Protein AF-A0A7S2BK96-F1 (afdb_monomer)

Radius of gyration: 24.84 Å; Cα contacts (8 Å, |Δi|>4): 62; chains: 1; bounding box: 41×53×65 Å

Structure (mmCIF, N/CA/C/O backbone):
data_AF-A0A7S2BK96-F1
#
_entry.id   AF-A0A7S2BK96-F1
#
loop_
_atom_site.group_PDB
_atom_site.id
_atom_site.type_symbol
_atom_site.label_atom_id
_atom_site.label_alt_id
_atom_site.label_comp_id
_atom_site.label_asym_id
_atom_site.label_entity_id
_atom_site.label_seq_id
_atom_site.pdbx_PDB_ins_code
_atom_site.Cartn_x
_atom_site.Cartn_y
_atom_site.Cartn_z
_atom_site.occupancy
_atom_site.B_iso_or_equiv
_atom_site.auth_seq_id
_atom_site.auth_comp_id
_atom_site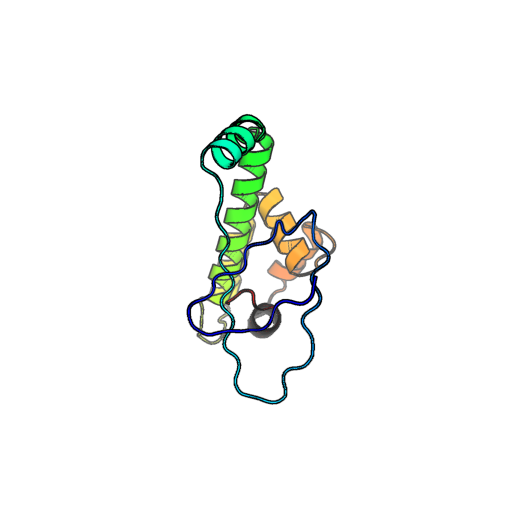.auth_asym_id
_atom_site.auth_atom_id
_atom_site.pdbx_PDB_model_num
ATOM 1 N N . LEU A 1 1 ? 7.531 -17.458 -37.313 1.00 66.69 1 LEU A N 1
ATOM 2 C CA . LEU A 1 1 ? 8.821 -18.185 -37.329 1.00 66.69 1 LEU A CA 1
ATOM 3 C C . LEU A 1 1 ? 8.782 -19.211 -36.205 1.00 66.69 1 LEU A C 1
ATOM 5 O O . LEU A 1 1 ? 8.455 -18.819 -35.096 1.00 66.69 1 LEU A O 1
ATOM 9 N N . ASP A 1 2 ? 9.040 -20.490 -36.484 1.00 75.88 2 ASP A N 1
ATOM 10 C CA . ASP A 1 2 ? 9.121 -21.535 -35.450 1.00 75.88 2 ASP A CA 1
ATOM 11 C C . ASP A 1 2 ? 10.595 -21.748 -35.076 1.00 75.88 2 ASP A C 1
ATOM 13 O O . ASP A 1 2 ? 11.434 -21.930 -35.963 1.00 75.88 2 ASP A O 1
ATOM 17 N N . VAL A 1 3 ? 10.930 -21.658 -33.788 1.00 77.88 3 VAL A N 1
ATOM 18 C CA . VAL A 1 3 ? 12.316 -21.701 -33.302 1.00 77.88 3 VAL A CA 1
ATOM 19 C C . VAL A 1 3 ? 12.487 -22.897 -32.376 1.00 77.88 3 VAL A C 1
ATOM 21 O O . VAL A 1 3 ? 12.009 -22.904 -31.244 1.00 77.88 3 VAL A O 1
ATOM 24 N N . ALA A 1 4 ? 13.215 -23.909 -32.850 1.00 79.88 4 ALA A N 1
ATOM 25 C CA . ALA A 1 4 ? 13.502 -25.094 -32.052 1.00 79.88 4 ALA A CA 1
ATOM 26 C C . ALA A 1 4 ? 14.415 -24.761 -30.846 1.00 79.88 4 ALA A C 1
ATOM 28 O O . ALA A 1 4 ? 15.414 -24.045 -31.025 1.00 79.88 4 ALA A O 1
ATOM 29 N N . PRO A 1 5 ? 14.134 -25.318 -29.649 1.00 75.56 5 PRO A N 1
ATOM 30 C CA . PRO A 1 5 ? 14.927 -25.113 -28.438 1.00 75.56 5 PRO A CA 1
ATOM 31 C C . PRO A 1 5 ? 16.202 -25.968 -28.481 1.00 75.56 5 PRO A C 1
ATOM 33 O O . PRO A 1 5 ? 16.270 -27.058 -27.918 1.00 75.56 5 PRO A O 1
ATOM 36 N N . VAL A 1 6 ? 17.214 -25.486 -29.200 1.00 81.38 6 VAL A N 1
ATOM 37 C CA . VAL A 1 6 ? 18.519 -26.149 -29.337 1.00 81.38 6 VAL A CA 1
ATOM 38 C C . VAL A 1 6 ? 19.478 -25.618 -28.272 1.00 81.38 6 VAL A C 1
ATOM 40 O O . VAL A 1 6 ? 19.607 -24.405 -28.106 1.00 81.38 6 VAL A O 1
ATOM 43 N N . ALA A 1 7 ? 20.167 -26.516 -27.564 1.00 80.00 7 ALA A N 1
ATOM 44 C CA . ALA A 1 7 ? 21.161 -26.139 -26.562 1.00 80.00 7 ALA A CA 1
ATOM 45 C C . ALA A 1 7 ? 22.254 -25.235 -27.165 1.00 80.00 7 ALA A C 1
ATOM 47 O O . ALA A 1 7 ? 22.725 -25.474 -28.276 1.00 80.00 7 ALA A O 1
ATOM 48 N N . GLY A 1 8 ? 22.647 -24.188 -26.432 1.00 81.12 8 GLY A N 1
ATOM 49 C CA . GLY A 1 8 ? 23.643 -23.208 -26.884 1.00 81.12 8 GLY A CA 1
ATOM 50 C C . GLY A 1 8 ? 23.105 -22.117 -27.819 1.00 81.12 8 GLY A C 1
ATOM 51 O O . GLY A 1 8 ? 23.887 -21.312 -28.317 1.00 81.12 8 GLY A O 1
ATOM 52 N N . ARG A 1 9 ? 21.788 -22.058 -28.057 1.00 83.38 9 ARG A N 1
ATOM 53 C CA . ARG A 1 9 ? 21.150 -20.996 -28.844 1.00 83.38 9 ARG A CA 1
ATOM 54 C C . ARG A 1 9 ? 20.438 -19.995 -27.938 1.00 83.38 9 ARG A C 1
ATOM 56 O O . ARG A 1 9 ? 19.596 -20.383 -27.134 1.00 83.38 9 ARG A O 1
ATOM 63 N N . LEU A 1 10 ? 20.722 -18.710 -28.141 1.00 80.62 10 LEU A N 1
ATOM 64 C CA . LEU A 1 10 ? 19.931 -17.608 -27.600 1.00 80.62 10 LEU A CA 1
ATOM 65 C C . LEU A 1 10 ? 18.993 -17.092 -28.697 1.00 80.62 10 LEU A C 1
ATOM 67 O O . LEU A 1 10 ? 19.448 -16.746 -29.786 1.00 80.62 10 LEU A O 1
ATOM 71 N N . ALA A 1 11 ? 17.692 -17.067 -28.417 1.00 77.56 11 ALA A N 1
ATOM 72 C CA . ALA A 1 11 ? 16.697 -16.427 -29.268 1.00 77.56 11 ALA A CA 1
ATOM 73 C C . ALA A 1 11 ? 16.234 -15.137 -28.581 1.00 77.56 11 ALA A C 1
ATOM 75 O O . ALA A 1 11 ? 15.840 -15.176 -27.418 1.00 77.56 11 ALA A O 1
ATOM 76 N N . MET A 1 12 ? 16.318 -14.010 -29.288 1.00 76.88 12 MET A N 1
ATOM 77 C CA . MET A 1 12 ? 15.923 -12.689 -28.793 1.00 76.88 12 MET A CA 1
ATOM 78 C C . MET A 1 12 ? 14.792 -12.156 -29.668 1.00 76.88 12 MET A C 1
ATOM 80 O O . MET A 1 12 ? 14.856 -12.274 -30.891 1.00 76.88 12 MET A O 1
ATOM 84 N N . PHE A 1 13 ? 13.769 -11.582 -29.040 1.00 75.75 13 PHE A N 1
ATOM 85 C CA . PHE A 1 13 ? 12.618 -10.991 -29.717 1.00 75.75 13 PHE A CA 1
ATOM 86 C C . PHE A 1 13 ? 12.255 -9.680 -29.021 1.00 75.75 13 PHE A C 1
ATOM 88 O O . PHE A 1 13 ? 12.350 -9.596 -27.795 1.00 75.75 13 PHE A O 1
ATOM 95 N N . TYR A 1 14 ? 11.820 -8.688 -29.794 1.00 75.25 14 TYR A N 1
ATOM 96 C CA . TYR A 1 14 ? 11.207 -7.475 -29.262 1.00 75.25 14 TYR A CA 1
ATOM 97 C C . TYR A 1 14 ? 9.801 -7.817 -28.756 1.00 75.25 14 TYR A C 1
ATOM 99 O O . TYR A 1 14 ? 8.981 -8.355 -29.503 1.00 75.25 14 TYR A O 1
ATOM 107 N N . ALA A 1 15 ? 9.558 -7.606 -27.460 1.00 70.62 15 ALA A N 1
ATOM 108 C CA . ALA A 1 15 ? 8.341 -8.064 -26.783 1.00 70.62 15 ALA A CA 1
ATOM 109 C C . ALA A 1 15 ? 7.068 -7.353 -27.277 1.00 70.62 15 ALA A C 1
ATOM 111 O O . ALA A 1 15 ? 5.976 -7.907 -27.185 1.00 70.62 15 ALA A O 1
ATOM 112 N N . ASP A 1 16 ? 7.227 -6.140 -27.794 1.00 78.38 16 ASP A N 1
ATOM 113 C CA . ASP A 1 16 ? 6.203 -5.263 -28.355 1.00 78.38 16 ASP A CA 1
ATOM 114 C C . ASP A 1 16 ? 5.882 -5.568 -29.826 1.00 78.38 16 ASP A C 1
ATOM 116 O O . ASP A 1 16 ? 4.737 -5.410 -30.248 1.00 78.38 16 ASP A O 1
ATOM 120 N N . GLU A 1 17 ? 6.853 -6.055 -30.597 1.00 80.06 17 GLU A N 1
ATOM 121 C CA . GLU A 1 17 ? 6.658 -6.365 -32.020 1.00 80.06 17 GLU A CA 1
ATOM 122 C C . GLU A 1 17 ? 6.243 -7.819 -32.278 1.00 80.06 17 GLU A C 1
ATOM 124 O O . GLU A 1 17 ? 5.584 -8.119 -33.277 1.00 80.06 17 GLU A O 1
ATOM 129 N N . MET A 1 18 ? 6.626 -8.745 -31.393 1.00 72.69 18 MET A N 1
ATOM 130 C CA . MET A 1 18 ? 6.444 -10.178 -31.613 1.00 72.69 18 MET A CA 1
ATOM 131 C C . MET A 1 18 ? 5.377 -10.774 -30.684 1.00 72.69 18 MET A C 1
ATOM 133 O O . MET A 1 18 ? 5.673 -11.054 -29.515 1.00 72.69 18 MET A O 1
ATOM 137 N N . PRO A 1 19 ? 4.163 -11.083 -31.193 1.00 70.31 19 PRO A N 1
ATOM 138 C CA . PRO A 1 19 ? 3.233 -11.948 -30.479 1.00 70.31 19 PRO A CA 1
ATOM 139 C C . PRO A 1 19 ? 3.885 -13.327 -30.330 1.00 70.31 19 PRO A C 1
ATOM 141 O O . PRO A 1 19 ? 4.036 -14.078 -31.296 1.00 70.31 19 PRO A O 1
ATOM 144 N N . HIS A 1 20 ? 4.343 -13.631 -29.119 1.00 70.19 20 HIS A N 1
ATOM 145 C CA . HIS A 1 20 ? 5.048 -14.864 -28.808 1.00 70.19 20 HIS A CA 1
ATOM 146 C C . HIS A 1 20 ? 4.114 -15.804 -28.046 1.00 70.19 20 HIS A C 1
ATOM 148 O O . HIS A 1 20 ? 3.703 -15.531 -26.923 1.00 70.19 20 HIS A O 1
ATOM 154 N N . GLU A 1 21 ? 3.782 -16.938 -28.660 1.00 74.00 21 GLU A N 1
ATOM 155 C CA . GLU A 1 21 ? 3.057 -18.021 -28.001 1.00 74.00 21 GLU A CA 1
ATOM 156 C C . GLU A 1 21 ? 3.997 -19.209 -27.808 1.00 74.00 21 GLU A C 1
ATOM 158 O O . GLU A 1 21 ? 4.638 -19.698 -28.744 1.00 74.00 21 GLU A O 1
ATOM 163 N N . VAL A 1 22 ? 4.095 -19.678 -26.568 1.00 71.31 22 VAL A N 1
ATOM 164 C CA . VAL A 1 22 ? 4.927 -20.827 -26.228 1.00 71.31 22 VAL A CA 1
ATOM 165 C C . VAL A 1 22 ? 4.129 -22.104 -26.468 1.00 71.31 22 VAL A C 1
ATOM 167 O O . VAL A 1 22 ? 3.182 -22.399 -25.745 1.00 71.31 22 VAL A O 1
ATOM 170 N N . ARG A 1 23 ? 4.548 -22.913 -27.447 1.00 76.88 23 ARG A N 1
ATOM 171 C CA . ARG A 1 23 ? 3.923 -24.220 -27.700 1.00 76.88 23 ARG A CA 1
ATOM 172 C C . ARG A 1 23 ? 4.138 -25.208 -26.538 1.00 76.88 23 ARG A C 1
ATOM 174 O O . ARG A 1 23 ? 5.163 -25.118 -25.839 1.00 76.88 23 ARG A O 1
ATOM 181 N N . PRO A 1 24 ? 3.220 -26.182 -26.361 1.00 78.75 24 PRO A N 1
ATOM 182 C CA . PRO A 1 24 ? 3.389 -27.279 -25.413 1.00 78.75 24 PRO A CA 1
ATOM 183 C C . PRO A 1 24 ? 4.715 -28.008 -25.644 1.00 78.75 24 PRO A C 1
ATOM 185 O O . PRO A 1 24 ? 5.084 -28.300 -26.780 1.00 78.75 24 PRO A O 1
ATOM 188 N N . ALA A 1 25 ? 5.436 -28.303 -24.563 1.00 76.62 25 ALA A N 1
ATOM 189 C CA . ALA A 1 25 ? 6.642 -29.120 -24.601 1.00 76.62 25 ALA A CA 1
ATOM 190 C C . ALA A 1 25 ? 6.358 -30.472 -23.934 1.00 76.62 25 ALA A C 1
ATOM 192 O O . ALA A 1 25 ? 5.863 -30.514 -22.812 1.00 76.62 25 ALA A O 1
ATOM 193 N N . HIS A 1 26 ? 6.691 -31.571 -24.615 1.00 81.94 26 HIS A N 1
ATOM 194 C CA . HIS A 1 26 ? 6.501 -32.943 -24.116 1.00 81.94 26 HIS A CA 1
ATOM 195 C C . HIS A 1 26 ? 7.773 -33.536 -23.475 1.00 81.94 26 HIS A C 1
ATOM 197 O O . HIS A 1 26 ? 7.854 -34.739 -23.246 1.00 81.94 26 HIS A O 1
ATOM 203 N N . GLY A 1 27 ? 8.775 -32.696 -23.193 1.00 81.50 27 GLY A N 1
ATOM 204 C CA . GLY A 1 27 ? 10.036 -33.057 -22.544 1.00 81.50 27 GLY A CA 1
ATOM 205 C C . GLY A 1 27 ? 10.542 -31.937 -21.629 1.00 81.50 27 GLY A C 1
ATOM 206 O O . GLY A 1 27 ? 9.941 -30.864 -21.564 1.00 81.50 27 GLY A O 1
ATOM 207 N N . MET A 1 28 ? 11.648 -32.181 -20.918 1.00 79.00 28 MET A N 1
ATOM 208 C CA . MET A 1 28 ? 12.226 -31.210 -19.979 1.00 79.00 28 MET A CA 1
ATOM 209 C C . MET A 1 28 ? 12.707 -29.946 -20.701 1.00 79.00 28 MET A C 1
ATOM 211 O O . MET A 1 28 ? 13.537 -30.013 -21.608 1.00 79.00 28 MET A O 1
ATOM 215 N N . ARG A 1 29 ? 12.199 -28.786 -20.272 1.00 76.62 29 ARG A N 1
ATOM 216 C CA . ARG A 1 29 ? 12.549 -27.464 -20.805 1.00 76.62 29 ARG A CA 1
ATOM 217 C C . ARG A 1 29 ? 12.776 -26.492 -19.654 1.00 76.62 29 ARG A C 1
ATOM 219 O O . ARG A 1 29 ? 11.911 -26.342 -18.797 1.00 76.62 29 ARG A O 1
ATOM 226 N N . HIS A 1 30 ? 13.903 -25.791 -19.685 1.00 74.25 30 HIS A N 1
ATOM 227 C CA . HIS A 1 30 ? 14.187 -24.679 -18.783 1.00 74.25 30 HIS A CA 1
ATOM 228 C C . HIS A 1 30 ? 14.010 -23.361 -19.540 1.00 74.25 30 HIS A C 1
ATOM 230 O O . HIS A 1 30 ? 14.425 -23.252 -20.693 1.00 74.25 30 HIS A O 1
ATOM 236 N N . ALA A 1 31 ? 13.384 -22.376 -18.903 1.00 74.88 31 ALA A N 1
ATOM 237 C CA . ALA A 1 31 ? 13.227 -21.029 -19.436 1.00 74.88 31 ALA A CA 1
ATOM 238 C C . ALA A 1 31 ? 13.696 -20.021 -18.382 1.00 74.88 31 ALA A C 1
ATOM 240 O O . ALA A 1 31 ? 13.408 -20.188 -17.198 1.00 74.88 31 ALA A O 1
ATOM 241 N N . MET A 1 32 ? 14.414 -18.988 -18.819 1.00 73.06 32 MET A N 1
ATOM 242 C CA . MET A 1 32 ? 14.766 -17.828 -18.002 1.00 73.06 32 MET A CA 1
ATOM 243 C C . MET A 1 32 ? 14.228 -16.581 -18.700 1.00 73.06 32 MET A C 1
ATOM 245 O O . MET A 1 32 ? 14.358 -16.460 -19.916 1.00 73.06 32 MET A O 1
ATOM 249 N N . THR A 1 33 ? 13.611 -15.677 -17.944 1.00 73.25 33 THR A N 1
ATOM 250 C CA . THR A 1 33 ? 13.160 -14.377 -18.459 1.00 73.25 33 THR A CA 1
ATOM 251 C C . THR A 1 33 ? 14.048 -13.306 -17.852 1.00 73.25 33 THR A C 1
ATOM 253 O O . THR A 1 33 ? 14.172 -13.240 -16.630 1.00 73.25 33 THR A O 1
ATOM 256 N N . VAL A 1 34 ? 14.684 -12.493 -18.696 1.00 75.31 34 VAL A N 1
ATOM 257 C CA . VAL A 1 34 ? 15.558 -11.395 -18.271 1.00 75.31 34 VAL A CA 1
ATOM 258 C C . VAL A 1 34 ? 15.012 -10.102 -18.853 1.00 75.31 34 VAL A C 1
ATOM 260 O O . VAL A 1 34 ? 14.848 -9.989 -20.063 1.00 75.31 34 VAL A O 1
ATOM 263 N N . TRP A 1 35 ? 14.757 -9.130 -17.984 1.00 72.06 35 TRP A N 1
ATOM 264 C CA . TRP A 1 35 ? 14.433 -7.767 -18.384 1.00 72.06 35 TRP A CA 1
ATOM 265 C C . TRP A 1 35 ? 15.726 -6.956 -18.411 1.00 72.06 35 TRP A C 1
ATOM 267 O O . TRP A 1 35 ? 16.443 -6.898 -17.412 1.00 72.06 35 TRP A O 1
ATOM 277 N N . TYR A 1 36 ? 16.033 -6.353 -19.555 1.00 74.12 36 TYR A N 1
ATOM 278 C CA . TYR A 1 36 ? 17.166 -5.452 -19.724 1.00 74.12 36 TYR A CA 1
ATOM 279 C C . TYR A 1 36 ? 16.637 -4.097 -20.181 1.00 74.12 36 TYR A C 1
ATOM 281 O O . TYR A 1 36 ? 15.811 -4.040 -21.086 1.00 74.12 36 TYR A O 1
ATOM 289 N N . TYR A 1 37 ? 17.108 -3.027 -19.546 1.00 70.94 37 TYR A N 1
ATOM 290 C CA . TYR A 1 37 ? 16.834 -1.662 -19.981 1.00 70.94 37 TYR A CA 1
ATOM 291 C C . TYR A 1 37 ? 18.036 -1.158 -20.767 1.00 70.94 37 TYR A C 1
ATOM 293 O O . TYR A 1 37 ? 19.155 -1.182 -20.242 1.00 70.94 37 TYR A O 1
ATOM 301 N N . ASP A 1 38 ? 17.809 -0.677 -21.988 1.00 82.69 38 ASP A N 1
ATOM 302 C CA . ASP A 1 38 ? 18.844 0.053 -22.707 1.00 82.69 38 ASP A CA 1
ATOM 303 C C . ASP A 1 38 ? 19.197 1.327 -21.924 1.00 82.69 38 ASP A C 1
ATOM 305 O O . ASP A 1 38 ? 18.338 1.998 -21.340 1.00 82.69 38 ASP A O 1
ATOM 309 N N . LYS A 1 39 ? 20.491 1.648 -21.863 1.00 87.25 39 LYS A N 1
ATOM 310 C CA . LYS A 1 39 ? 20.978 2.823 -21.136 1.00 87.25 39 LYS A CA 1
ATOM 311 C C . LYS A 1 39 ? 20.328 4.110 -21.658 1.00 87.25 39 LYS A C 1
ATOM 313 O O . LYS A 1 39 ? 19.940 4.948 -20.846 1.00 87.25 39 LYS A O 1
ATOM 318 N N . ASN A 1 40 ? 20.189 4.241 -22.975 1.00 89.38 40 ASN A N 1
ATOM 319 C CA . ASN A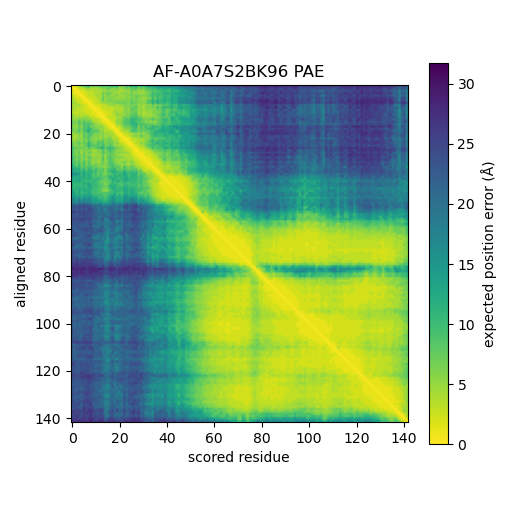 1 40 ? 19.602 5.410 -23.620 1.00 89.38 40 ASN A CA 1
ATOM 320 C C . ASN A 1 40 ? 18.097 5.476 -23.348 1.00 89.38 40 ASN A C 1
ATOM 322 O O . ASN A 1 40 ? 17.604 6.522 -22.941 1.00 89.38 40 ASN A O 1
ATOM 326 N N . GLU A 1 41 ? 17.378 4.352 -23.460 1.00 84.44 41 GLU A N 1
ATOM 327 C CA . GLU A 1 41 ? 15.947 4.294 -23.119 1.00 84.44 41 GLU A CA 1
ATOM 328 C C . GLU A 1 41 ? 15.700 4.677 -21.658 1.00 84.44 41 GLU A C 1
ATOM 330 O O . GLU A 1 41 ? 14.761 5.412 -21.349 1.00 84.44 41 GLU A O 1
ATOM 335 N N . ARG A 1 42 ? 16.570 4.231 -20.744 1.00 84.75 42 ARG A N 1
ATOM 336 C CA . ARG A 1 42 ? 16.509 4.622 -19.334 1.00 84.75 42 ARG A CA 1
ATOM 337 C C . ARG A 1 42 ? 16.734 6.123 -19.157 1.00 84.75 42 ARG A C 1
ATOM 339 O O . ARG A 1 42 ? 16.020 6.746 -18.375 1.00 84.75 42 ARG A O 1
ATOM 346 N N . GLU A 1 43 ? 17.733 6.696 -19.820 1.00 89.31 43 GLU A N 1
ATOM 347 C CA . GLU A 1 43 ? 18.016 8.134 -19.752 1.00 89.31 43 GLU A CA 1
ATOM 348 C C . GLU A 1 43 ? 16.851 8.963 -20.309 1.00 89.31 43 GLU A C 1
ATOM 350 O O . GLU A 1 43 ? 16.420 9.920 -19.664 1.00 89.31 43 GLU A O 1
ATOM 355 N N . GLU A 1 44 ? 16.266 8.551 -21.434 1.00 88.19 44 GLU A N 1
ATOM 356 C CA . GLU A 1 44 ? 15.076 9.180 -22.008 1.00 88.19 44 GLU A CA 1
ATOM 357 C C . GLU A 1 44 ? 13.849 9.056 -21.104 1.00 88.19 44 GLU A C 1
ATOM 359 O O . GLU A 1 44 ? 13.102 10.021 -20.945 1.00 88.19 44 GLU A O 1
ATOM 364 N N . ALA A 1 45 ? 13.630 7.889 -20.495 1.00 85.00 45 ALA A N 1
ATOM 365 C CA . ALA A 1 45 ? 12.531 7.677 -19.561 1.00 85.00 45 ALA A CA 1
ATOM 366 C C . ALA A 1 45 ? 12.680 8.561 -18.316 1.00 85.00 45 ALA A C 1
ATOM 368 O O . ALA A 1 45 ? 11.699 9.148 -17.867 1.00 85.00 45 ALA A O 1
ATOM 369 N N . ILE A 1 46 ? 13.902 8.715 -17.796 1.00 85.38 46 ILE A N 1
ATOM 370 C CA . ILE A 1 46 ? 14.199 9.635 -16.690 1.00 85.38 46 ILE A CA 1
ATOM 371 C C . ILE A 1 46 ? 13.982 11.090 -17.119 1.00 85.38 46 ILE A C 1
ATOM 373 O O . ILE A 1 46 ? 13.440 11.868 -16.342 1.00 85.38 46 ILE A O 1
ATOM 377 N N . ALA A 1 47 ? 14.357 11.459 -18.345 1.00 87.94 47 ALA A N 1
ATOM 378 C CA . ALA A 1 47 ? 14.142 12.808 -18.866 1.00 87.94 47 ALA A CA 1
ATOM 379 C C . ALA A 1 47 ? 12.654 13.129 -19.109 1.00 87.94 47 ALA A C 1
ATOM 381 O O . ALA A 1 47 ? 12.235 14.269 -18.919 1.00 87.94 47 ALA A O 1
ATOM 382 N N . LYS A 1 48 ? 11.855 12.135 -19.524 1.00 87.12 48 LYS A N 1
ATOM 383 C CA . LYS A 1 48 ? 10.394 12.242 -19.697 1.00 87.12 48 LYS A CA 1
ATOM 384 C C . LYS A 1 48 ? 9.631 12.141 -18.380 1.00 87.12 48 LYS A C 1
ATOM 386 O O . LYS A 1 48 ? 8.464 12.535 -18.337 1.00 87.12 48 LYS A O 1
ATOM 391 N N . ALA A 1 49 ? 10.243 11.579 -17.339 1.00 81.75 49 ALA A N 1
ATOM 392 C CA . ALA A 1 49 ? 9.609 11.473 -16.040 1.00 81.75 49 ALA A CA 1
ATOM 393 C C . ALA A 1 49 ? 9.231 12.879 -15.551 1.00 81.75 49 ALA A C 1
ATOM 395 O O . ALA A 1 49 ? 10.002 13.826 -15.737 1.00 81.75 49 ALA A O 1
ATOM 396 N N . PRO A 1 50 ? 8.042 13.042 -14.947 1.00 77.81 50 PRO A N 1
ATOM 397 C CA . PRO A 1 50 ? 7.668 14.320 -14.376 1.00 77.81 50 PRO A CA 1
ATOM 398 C C . PRO A 1 50 ? 8.749 14.784 -13.387 1.00 77.81 50 PRO A C 1
ATOM 400 O O . PRO A 1 50 ? 9.399 13.948 -12.747 1.00 77.81 50 PRO A O 1
ATOM 403 N N . PRO A 1 51 ? 8.960 16.109 -13.264 1.00 73.75 51 PRO A N 1
ATOM 404 C CA . PRO A 1 51 ? 9.895 16.653 -12.291 1.00 73.75 51 PRO A CA 1
ATOM 405 C C . PRO A 1 51 ? 9.532 16.162 -10.890 1.00 73.75 51 PRO A C 1
ATOM 407 O O . PRO A 1 51 ? 8.433 15.645 -10.670 1.00 73.75 51 PRO A O 1
ATOM 410 N N . ALA A 1 52 ? 10.472 16.328 -9.954 1.00 68.00 52 ALA A N 1
ATOM 411 C CA . ALA A 1 52 ? 10.297 15.914 -8.568 1.00 68.00 52 ALA A CA 1
ATOM 412 C C . ALA A 1 52 ? 8.863 16.205 -8.079 1.00 68.00 52 ALA A C 1
ATOM 414 O O . ALA A 1 52 ? 8.344 17.287 -8.383 1.00 68.00 52 ALA A O 1
ATOM 415 N N . PRO A 1 53 ? 8.230 15.247 -7.373 1.00 66.62 53 PRO A N 1
ATOM 416 C CA . PRO A 1 53 ? 6.836 15.351 -6.960 1.00 66.62 53 PRO A CA 1
ATOM 417 C C . PRO A 1 53 ? 6.570 16.732 -6.369 1.00 66.62 53 PRO A C 1
ATOM 419 O O . PRO A 1 53 ? 7.388 17.231 -5.582 1.00 66.62 53 PRO A O 1
ATOM 422 N N . LYS A 1 54 ? 5.460 17.361 -6.773 1.00 73.81 54 LYS A N 1
ATOM 423 C CA . LYS A 1 54 ? 5.082 18.686 -6.267 1.00 73.81 54 LYS A CA 1
ATOM 424 C C . LYS A 1 54 ? 4.973 18.626 -4.743 1.00 73.81 54 LYS A C 1
ATOM 426 O O . LYS A 1 54 ? 4.813 17.549 -4.174 1.00 73.81 54 LYS A O 1
ATOM 431 N N . GLU A 1 55 ? 5.036 19.764 -4.058 1.00 67.31 55 GLU A N 1
ATOM 432 C CA . GLU A 1 55 ? 4.903 19.784 -2.591 1.00 67.31 55 GLU A CA 1
ATOM 433 C C . GLU A 1 55 ? 3.629 19.067 -2.107 1.00 67.31 55 GLU A C 1
ATOM 435 O O . GLU A 1 55 ? 3.673 18.345 -1.114 1.00 67.31 55 GLU A O 1
ATOM 440 N N . GLU A 1 56 ? 2.534 19.164 -2.866 1.00 65.75 56 GLU A N 1
ATOM 441 C CA . GLU A 1 56 ? 1.294 18.408 -2.637 1.00 65.75 56 GLU A CA 1
ATOM 442 C C . GLU A 1 56 ? 1.496 16.885 -2.740 1.00 65.75 56 GLU A C 1
ATOM 444 O O . GLU A 1 56 ? 1.057 16.139 -1.864 1.00 65.75 56 GLU A O 1
ATOM 449 N N . ASP A 1 57 ? 2.225 16.412 -3.756 1.00 72.50 57 ASP A N 1
ATOM 450 C CA . ASP A 1 57 ? 2.554 14.993 -3.931 1.00 72.50 57 ASP A CA 1
ATOM 451 C C . ASP A 1 57 ? 3.478 14.495 -2.808 1.00 72.50 57 ASP A C 1
ATOM 453 O O . ASP A 1 57 ? 3.340 13.371 -2.324 1.00 72.50 57 ASP A O 1
ATOM 457 N N . GLN A 1 58 ? 4.409 15.338 -2.350 1.00 73.56 58 GLN A N 1
ATOM 458 C CA . GLN A 1 58 ? 5.296 15.030 -1.228 1.00 73.56 58 GLN A CA 1
ATOM 459 C C . GLN A 1 58 ? 4.530 14.958 0.093 1.00 73.56 58 GLN A C 1
ATOM 461 O O . GLN A 1 58 ? 4.767 14.043 0.883 1.00 73.56 58 GLN A O 1
ATOM 466 N N . ALA A 1 59 ? 3.598 15.883 0.333 1.00 77.19 59 ALA A N 1
ATOM 467 C CA . ALA A 1 59 ? 2.715 15.852 1.493 1.00 77.19 59 ALA A CA 1
ATOM 468 C C . ALA A 1 59 ? 1.843 14.588 1.479 1.00 77.19 59 ALA A C 1
ATOM 470 O O . ALA A 1 59 ? 1.785 13.869 2.476 1.00 77.19 59 ALA A O 1
ATOM 471 N N . HIS A 1 60 ? 1.268 14.240 0.325 1.00 83.38 60 HIS A N 1
ATOM 472 C CA . HIS A 1 60 ? 0.485 13.018 0.161 1.00 83.38 60 HIS A CA 1
ATOM 473 C C . HIS A 1 60 ? 1.325 11.747 0.394 1.00 83.38 60 HIS A C 1
ATOM 475 O O . HIS A 1 60 ? 0.873 10.804 1.049 1.00 83.38 60 HIS A O 1
ATOM 481 N N . MET A 1 61 ? 2.575 11.723 -0.084 1.00 83.75 61 MET A N 1
ATOM 482 C CA . MET A 1 61 ? 3.520 10.631 0.182 1.00 83.75 61 MET A CA 1
ATOM 483 C C . MET A 1 61 ? 3.876 10.522 1.668 1.00 83.75 61 MET A C 1
ATOM 485 O O . MET A 1 61 ? 3.913 9.410 2.195 1.00 83.75 61 MET A O 1
ATOM 489 N N . ARG A 1 62 ? 4.077 11.649 2.363 1.00 87.50 62 ARG A N 1
ATOM 490 C CA . ARG A 1 62 ? 4.318 11.670 3.816 1.00 87.50 62 ARG A CA 1
ATOM 491 C C . ARG A 1 62 ? 3.117 11.136 4.593 1.00 87.50 62 ARG A C 1
ATOM 493 O O . ARG A 1 62 ? 3.302 10.262 5.434 1.00 87.50 62 ARG A O 1
ATOM 500 N N . SER A 1 63 ? 1.898 11.565 4.265 1.00 90.38 63 SER A N 1
ATOM 501 C CA . SER A 1 63 ? 0.682 11.050 4.912 1.00 90.38 63 SER A CA 1
ATOM 502 C C . SER A 1 63 ? 0.468 9.556 4.647 1.00 90.38 63 SER A C 1
ATOM 504 O O . SER A 1 63 ? 0.058 8.823 5.545 1.00 90.38 63 SER A O 1
ATOM 506 N N . ARG A 1 64 ? 0.811 9.058 3.449 1.00 89.94 64 ARG A N 1
ATOM 507 C CA . ARG A 1 64 ? 0.819 7.611 3.157 1.00 89.94 64 ARG A CA 1
ATOM 508 C C . ARG A 1 64 ? 1.841 6.846 3.995 1.00 89.94 64 ARG A C 1
ATOM 510 O O . ARG A 1 64 ? 1.525 5.770 4.498 1.00 89.94 64 ARG A O 1
ATOM 517 N N . GLN A 1 65 ? 3.053 7.379 4.142 1.00 90.38 65 GLN A N 1
ATOM 518 C CA . GLN A 1 65 ? 4.094 6.770 4.976 1.00 90.38 65 GLN A CA 1
ATOM 519 C C . GLN A 1 65 ? 3.689 6.741 6.453 1.00 90.38 65 GLN A C 1
ATOM 521 O O . GLN A 1 65 ? 3.871 5.721 7.112 1.00 90.38 65 GLN A O 1
ATOM 526 N N . GLU A 1 66 ? 3.096 7.824 6.950 1.00 93.88 66 GLU A N 1
ATOM 527 C CA . GLU A 1 66 ? 2.565 7.929 8.308 1.00 93.88 66 GLU A CA 1
ATOM 528 C C . GLU A 1 66 ? 1.456 6.897 8.566 1.00 93.88 66 GLU A C 1
ATOM 530 O O . GLU A 1 66 ? 1.533 6.143 9.536 1.00 93.88 66 GLU A O 1
ATOM 535 N N . ALA A 1 67 ? 0.476 6.794 7.659 1.00 93.00 67 ALA A N 1
ATOM 536 C CA . ALA A 1 67 ? -0.596 5.801 7.732 1.00 93.00 67 ALA A CA 1
ATOM 537 C C . ALA A 1 67 ? -0.054 4.362 7.732 1.00 93.00 67 ALA A C 1
ATOM 539 O O . ALA A 1 67 ? -0.460 3.538 8.552 1.00 93.00 67 ALA A O 1
ATOM 540 N N . ARG A 1 68 ? 0.919 4.065 6.857 1.00 91.94 68 ARG A N 1
ATOM 541 C CA . ARG A 1 68 ? 1.585 2.754 6.815 1.00 91.94 68 ARG A CA 1
ATOM 542 C C . ARG A 1 68 ? 2.313 2.455 8.125 1.00 91.94 68 ARG A C 1
ATOM 544 O O . ARG A 1 68 ? 2.181 1.355 8.650 1.00 91.94 68 ARG A O 1
ATOM 551 N N . ALA A 1 69 ? 3.069 3.414 8.655 1.00 91.38 69 ALA A N 1
ATOM 552 C CA . ALA A 1 69 ? 3.796 3.243 9.910 1.00 91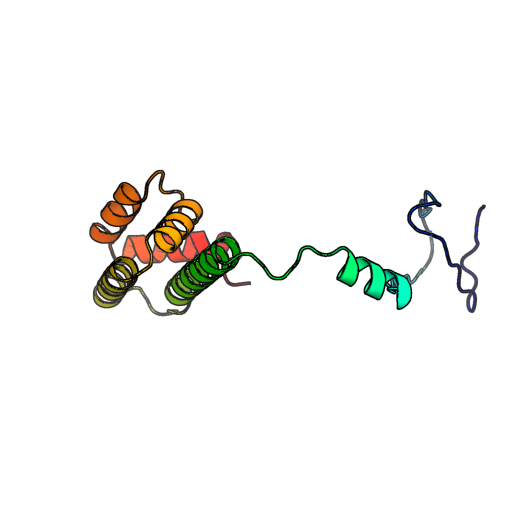.38 69 ALA A CA 1
ATOM 553 C C . ALA A 1 69 ? 2.848 2.994 11.092 1.00 91.38 69 ALA A C 1
ATOM 555 O O . ALA A 1 69 ? 3.164 2.198 11.973 1.00 91.38 69 ALA A O 1
ATOM 556 N N . PHE A 1 70 ? 1.682 3.644 11.099 1.00 92.88 70 PHE A N 1
ATOM 557 C CA . PHE A 1 70 ? 0.643 3.413 12.097 1.00 92.88 70 PHE A CA 1
ATOM 558 C C . PHE A 1 70 ? 0.056 1.996 12.014 1.00 92.88 70 PHE A C 1
ATOM 560 O O . PHE A 1 70 ? 0.020 1.305 13.029 1.00 92.88 70 PHE A O 1
ATOM 567 N N . LEU A 1 71 ? -0.326 1.531 10.818 1.00 90.81 71 LEU A N 1
ATOM 568 C CA . LEU A 1 71 ? -0.868 0.179 10.617 1.00 90.81 71 LEU A CA 1
ATOM 569 C C . LEU A 1 71 ? 0.136 -0.915 10.996 1.00 90.81 71 LEU A C 1
ATOM 571 O O . LEU A 1 71 ? -0.208 -1.842 11.724 1.00 90.81 71 LEU A O 1
ATOM 575 N N . LEU A 1 72 ? 1.394 -0.778 10.570 1.00 88.50 72 LEU A N 1
ATOM 576 C CA . LEU A 1 72 ? 2.449 -1.720 10.951 1.00 88.50 72 LEU A CA 1
ATOM 577 C C . LEU A 1 72 ? 2.675 -1.733 12.462 1.00 88.50 72 LEU A C 1
ATOM 579 O O . LEU A 1 72 ? 2.899 -2.785 13.048 1.00 88.50 72 LEU A O 1
ATOM 583 N N . TRP A 1 73 ? 2.584 -0.576 13.116 1.00 90.00 73 TRP A N 1
ATOM 584 C CA . TRP A 1 73 ? 2.720 -0.501 14.564 1.00 90.00 73 TRP A CA 1
ATOM 585 C C . TRP A 1 73 ? 1.544 -1.162 15.306 1.00 90.00 73 TRP A C 1
ATOM 587 O O . TRP A 1 73 ? 1.766 -1.806 16.334 1.00 90.00 73 TRP A O 1
ATOM 597 N N . ILE A 1 74 ? 0.319 -1.079 14.768 1.00 88.75 74 ILE A N 1
ATOM 598 C CA . ILE A 1 74 ? -0.830 -1.846 15.276 1.00 88.75 74 ILE A CA 1
ATOM 599 C C . ILE A 1 74 ? -0.552 -3.350 15.187 1.00 88.75 74 ILE A C 1
ATOM 601 O O . ILE A 1 74 ? -0.854 -4.061 16.146 1.00 88.75 74 ILE A O 1
ATOM 605 N N . LEU A 1 75 ? 0.025 -3.819 14.075 1.00 86.62 75 LEU A N 1
ATOM 606 C CA . LEU A 1 75 ? 0.307 -5.237 13.815 1.00 86.62 75 LEU A CA 1
ATOM 607 C C . LEU A 1 75 ? 1.516 -5.783 14.589 1.00 86.62 75 LEU A C 1
ATOM 609 O O . LEU A 1 75 ? 1.512 -6.946 14.970 1.00 86.62 75 LEU A O 1
ATOM 613 N N . ALA A 1 76 ? 2.522 -4.954 14.879 1.00 80.88 76 ALA A N 1
ATOM 614 C CA . ALA A 1 76 ? 3.788 -5.377 15.492 1.00 80.88 76 ALA A CA 1
ATOM 615 C C . ALA A 1 76 ? 3.679 -5.914 16.936 1.00 80.88 76 ALA A C 1
ATOM 617 O O . ALA A 1 76 ? 4.669 -6.376 17.498 1.00 80.88 76 ALA A O 1
ATOM 618 N N . HIS A 1 77 ? 2.508 -5.828 17.568 1.00 70.56 77 HIS A N 1
ATOM 619 C CA . HIS A 1 77 ? 2.303 -6.309 18.930 1.00 70.56 77 HIS A CA 1
ATOM 620 C C . HIS A 1 77 ? 1.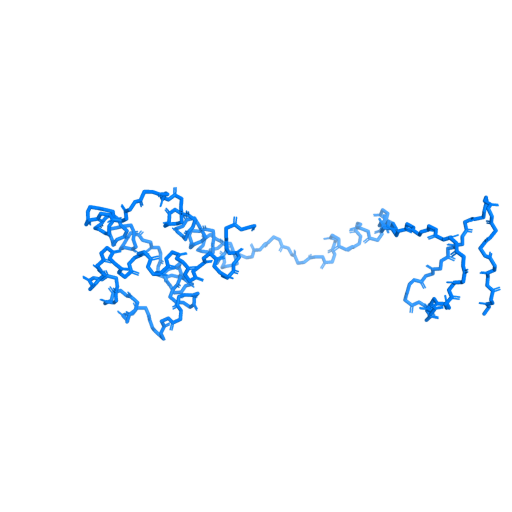727 -7.728 18.907 1.00 70.56 77 HIS A C 1
ATOM 622 O O . HIS A 1 77 ? 0.517 -7.910 18.777 1.00 70.56 77 HIS A O 1
ATOM 628 N N . GLU A 1 78 ? 2.604 -8.718 19.077 1.00 63.78 78 GLU A N 1
ATOM 629 C CA . GLU A 1 78 ? 2.269 -10.154 19.088 1.00 63.78 78 GLU A CA 1
ATOM 630 C C . GLU A 1 78 ? 1.555 -10.615 20.372 1.00 63.78 78 GLU A C 1
ATOM 632 O O . GLU A 1 78 ? 1.004 -11.711 20.430 1.00 63.78 78 GLU A O 1
ATOM 637 N N . SER A 1 79 ? 1.560 -9.792 21.424 1.00 69.81 79 SER A N 1
ATOM 638 C CA . SER A 1 79 ? 0.889 -10.100 22.691 1.00 69.81 79 SER A CA 1
ATOM 639 C C . SER A 1 79 ? -0.620 -9.859 22.622 1.00 69.81 79 SER A C 1
ATOM 641 O O . SER A 1 79 ? -1.088 -9.008 21.855 1.00 69.81 79 SER A O 1
ATOM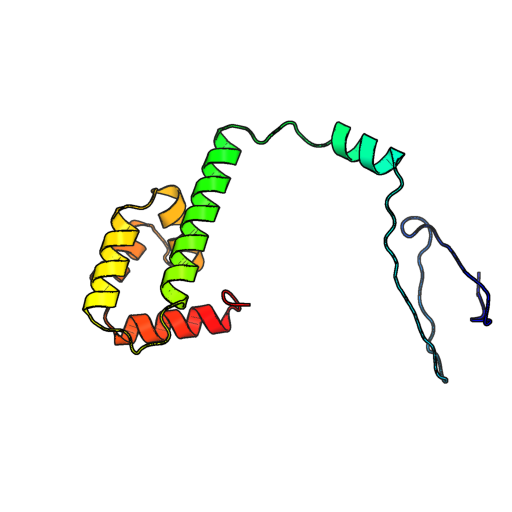 643 N N . GLU A 1 80 ? -1.373 -10.571 23.473 1.00 77.38 80 GLU A N 1
ATOM 644 C CA . GLU A 1 80 ? -2.809 -10.334 23.639 1.00 77.38 80 GLU A CA 1
ATOM 645 C C . GLU A 1 80 ? -3.070 -8.836 23.851 1.00 77.38 80 GLU A C 1
ATOM 647 O O . GLU A 1 80 ? -2.398 -8.202 24.674 1.00 77.38 80 GLU A O 1
ATOM 652 N N . PRO A 1 81 ? -3.997 -8.236 23.089 1.00 83.88 81 PRO A N 1
ATOM 653 C CA . PRO A 1 81 ? -4.281 -6.821 23.225 1.00 83.88 81 PRO A CA 1
ATOM 654 C C . PRO A 1 81 ? -4.743 -6.517 24.653 1.00 83.88 81 PRO A C 1
ATOM 656 O O . PRO A 1 81 ? -5.626 -7.178 25.194 1.00 83.88 81 PRO A O 1
ATOM 659 N N . THR A 1 82 ? -4.129 -5.506 25.262 1.00 87.88 82 THR A N 1
ATOM 660 C CA . THR A 1 82 ? -4.497 -4.969 26.575 1.00 87.88 82 THR A CA 1
ATOM 661 C C . THR A 1 82 ? -5.247 -3.651 26.405 1.00 87.88 82 THR A C 1
ATOM 663 O O . THR A 1 82 ? -5.179 -3.021 25.348 1.00 87.88 82 THR A O 1
ATOM 666 N N . GLN A 1 83 ? -5.953 -3.199 27.446 1.00 86.88 83 GLN A N 1
ATOM 667 C CA . GLN A 1 83 ? -6.612 -1.888 27.405 1.00 86.88 83 GLN A CA 1
ATOM 668 C C . GLN A 1 83 ? -5.596 -0.750 27.217 1.00 86.88 83 GLN A C 1
ATOM 670 O O . GLN A 1 83 ? -5.821 0.146 26.415 1.00 86.88 83 GLN A O 1
ATOM 675 N N . GLU A 1 84 ? -4.427 -0.849 27.852 1.00 87.31 84 GLU A N 1
ATOM 676 C CA . GLU A 1 84 ? -3.326 0.107 27.674 1.00 87.31 84 GLU A CA 1
ATOM 677 C C . GLU A 1 84 ? -2.856 0.188 26.212 1.00 87.31 84 GLU A C 1
ATOM 679 O O . GLU A 1 84 ? -2.551 1.270 25.704 1.00 87.31 84 GLU A O 1
ATOM 684 N N . ALA A 1 85 ? -2.831 -0.949 25.505 1.00 86.19 85 ALA A N 1
ATOM 685 C CA . ALA A 1 85 ? -2.496 -0.975 24.086 1.00 86.19 85 ALA A CA 1
ATOM 686 C C . ALA A 1 85 ? -3.554 -0.239 23.252 1.00 86.19 85 ALA A C 1
ATOM 688 O O . ALA A 1 85 ? -3.191 0.556 22.385 1.00 86.19 85 ALA A O 1
ATOM 689 N N . VAL A 1 86 ? -4.842 -0.447 23.539 1.00 89.06 86 VAL A N 1
ATOM 690 C CA . VAL A 1 86 ? -5.940 0.280 22.884 1.00 89.06 86 VAL A CA 1
ATOM 691 C C . VAL A 1 86 ? -5.806 1.786 23.114 1.00 89.06 86 VAL A C 1
ATOM 693 O O . VAL A 1 86 ? -5.787 2.548 22.149 1.00 89.06 86 VAL A O 1
ATOM 696 N N . ASP A 1 87 ? -5.611 2.212 24.361 1.00 89.69 87 ASP A N 1
ATOM 697 C CA . ASP A 1 87 ? -5.490 3.630 24.711 1.00 89.69 87 ASP A CA 1
ATOM 698 C C . ASP A 1 87 ? -4.297 4.279 23.985 1.00 89.69 87 ASP A C 1
ATOM 700 O O . ASP A 1 87 ? -4.398 5.381 23.442 1.00 89.69 87 ASP A O 1
ATOM 704 N N . SER A 1 88 ? -3.175 3.558 23.881 1.00 90.38 88 SER A N 1
ATOM 705 C CA . SER A 1 88 ? -1.997 4.022 23.143 1.00 90.38 88 SER A CA 1
ATOM 706 C C . SER A 1 88 ? -2.240 4.162 21.631 1.00 90.38 88 SER A C 1
ATOM 708 O O . SER A 1 88 ? -1.688 5.069 21.000 1.00 90.38 88 SER A O 1
ATOM 710 N N . ILE A 1 89 ? -3.086 3.306 21.045 1.00 90.62 89 ILE A N 1
ATOM 711 C CA . ILE A 1 89 ? -3.492 3.382 19.635 1.00 90.62 89 ILE A CA 1
ATOM 712 C C . ILE A 1 89 ? -4.373 4.608 19.406 1.00 90.62 89 ILE A C 1
ATOM 714 O O . ILE A 1 89 ? -4.122 5.360 18.462 1.00 90.62 89 ILE A O 1
ATOM 718 N N . VAL A 1 90 ? -5.350 4.842 20.284 1.00 91.19 90 VAL A N 1
ATOM 719 C CA . VAL A 1 90 ? -6.244 6.007 20.222 1.00 91.19 90 VAL A CA 1
ATOM 720 C C . VAL A 1 90 ? -5.444 7.307 20.334 1.00 91.19 90 VAL A C 1
ATOM 722 O O . VAL A 1 90 ? -5.589 8.205 19.502 1.00 91.19 90 VAL A O 1
ATOM 725 N N . GLU A 1 91 ? -4.534 7.394 21.306 1.00 91.75 91 GLU A N 1
ATOM 726 C CA . GLU A 1 91 ? -3.667 8.563 21.491 1.00 91.75 91 GLU A CA 1
ATOM 727 C C . GLU A 1 91 ? -2.754 8.816 20.291 1.00 91.75 91 GLU A C 1
ATOM 729 O O . GLU A 1 91 ? -2.495 9.964 19.917 1.00 91.75 91 GLU A O 1
ATOM 734 N N . ARG A 1 92 ? -2.261 7.750 19.657 1.00 92.06 92 ARG A N 1
ATOM 735 C CA . ARG A 1 92 ? -1.442 7.877 18.455 1.00 92.06 92 ARG A CA 1
ATOM 736 C C . ARG A 1 92 ? -2.268 8.329 17.255 1.00 92.06 92 ARG A C 1
ATOM 738 O O . ARG A 1 92 ? -1.805 9.214 16.542 1.00 92.06 92 ARG A O 1
ATOM 745 N N . ALA A 1 93 ? -3.474 7.794 17.066 1.00 92.00 93 ALA A N 1
ATOM 746 C CA . ALA A 1 93 ? -4.379 8.202 15.992 1.00 92.00 93 ALA A CA 1
ATOM 747 C C . ALA A 1 93 ? -4.750 9.693 16.087 1.00 92.00 93 ALA A C 1
ATOM 749 O O . ALA A 1 93 ? -4.728 10.395 15.079 1.00 92.00 93 ALA A O 1
ATOM 750 N N . LYS A 1 94 ? -4.986 10.213 17.301 1.00 92.25 94 LYS A N 1
ATOM 751 C CA . LYS A 1 94 ? -5.285 11.640 17.546 1.00 92.25 94 LYS A CA 1
ATOM 752 C C . LYS A 1 94 ? -4.144 12.591 17.168 1.00 92.25 94 LYS A C 1
ATOM 754 O O . LYS A 1 94 ? -4.392 13.764 16.910 1.00 92.25 94 LYS A O 1
ATOM 759 N N . LYS A 1 95 ? -2.898 12.109 17.147 1.00 93.56 95 LYS A N 1
ATOM 760 C CA . LYS A 1 95 ? -1.708 12.908 16.798 1.00 93.56 95 LYS A CA 1
ATOM 761 C C . LYS A 1 95 ? -1.369 12.876 15.309 1.00 93.56 95 LYS A C 1
ATOM 763 O O . LYS A 1 95 ? -0.446 13.578 14.900 1.00 93.56 95 LYS A O 1
ATOM 768 N N . MET A 1 96 ? -2.062 12.053 14.524 1.00 93.25 96 MET A N 1
ATOM 769 C CA . MET A 1 96 ? -1.772 11.890 13.105 1.00 93.25 96 MET A CA 1
ATOM 770 C C . MET A 1 96 ? -2.299 13.0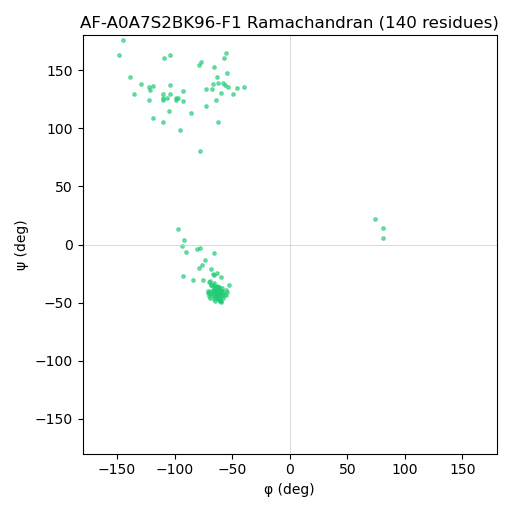52 12.262 1.00 93.25 96 MET A C 1
ATOM 772 O O . MET A 1 96 ? -3.254 13.733 12.637 1.00 93.25 96 MET A O 1
ATOM 776 N N . SER A 1 97 ? -1.708 13.250 11.081 1.00 92.50 97 SER A N 1
ATOM 777 C CA . SER A 1 97 ? -2.266 14.184 10.097 1.00 92.50 97 SER A CA 1
ATOM 778 C C . SER A 1 97 ? -3.651 13.734 9.607 1.00 92.50 97 SER A C 1
ATOM 780 O O . SER A 1 97 ? -3.892 12.543 9.406 1.00 92.50 97 SER A O 1
ATOM 782 N N . GLU A 1 98 ? -4.558 14.682 9.346 1.00 91.62 98 GLU A N 1
ATOM 783 C CA . GLU A 1 98 ? -5.926 14.392 8.876 1.00 91.62 98 GLU A CA 1
ATOM 784 C C . GLU A 1 98 ? -5.933 13.516 7.610 1.00 91.62 98 GLU A C 1
ATOM 786 O O . GLU A 1 98 ? -6.693 12.554 7.497 1.00 91.62 98 GLU A O 1
ATOM 791 N N . HIS A 1 99 ? -5.014 13.788 6.678 1.00 91.12 99 HIS A N 1
ATOM 792 C CA . HIS A 1 99 ? -4.832 12.976 5.477 1.00 91.12 99 HIS A CA 1
ATOM 793 C C . HIS A 1 99 ? -4.383 11.543 5.785 1.00 91.12 99 HIS A C 1
ATOM 795 O O . HIS A 1 99 ? -4.855 10.613 5.130 1.00 91.12 99 HIS A O 1
ATOM 801 N N . ALA A 1 100 ? -3.501 11.337 6.767 1.00 92.81 100 ALA A N 1
ATOM 802 C CA . ALA A 1 100 ? -3.087 9.996 7.169 1.00 92.81 100 ALA A CA 1
ATOM 803 C C . ALA A 1 100 ? -4.239 9.235 7.842 1.00 92.81 100 ALA A C 1
ATOM 805 O O . ALA A 1 100 ? -4.470 8.076 7.502 1.00 92.81 100 ALA A O 1
ATOM 806 N N . VAL A 1 101 ? -5.022 9.895 8.704 1.00 93.75 101 VAL A N 1
ATOM 807 C CA . VAL A 1 101 ? -6.227 9.302 9.311 1.00 93.75 101 VAL A CA 1
ATOM 808 C C . VAL A 1 101 ? -7.239 8.910 8.236 1.00 93.75 101 VAL A C 1
ATOM 810 O O . VAL A 1 101 ? -7.760 7.799 8.268 1.00 93.75 101 VAL A O 1
ATOM 813 N N . LYS A 1 102 ? -7.457 9.758 7.225 1.00 93.69 102 LYS A N 1
ATOM 814 C CA . LYS A 1 102 ? -8.330 9.443 6.084 1.00 93.69 102 LYS A CA 1
ATOM 815 C C . LYS A 1 102 ? -7.879 8.196 5.320 1.00 93.69 102 LYS A C 1
ATOM 817 O O . LYS A 1 102 ? -8.715 7.398 4.904 1.00 93.69 102 LYS A O 1
ATOM 822 N N . ILE A 1 103 ? -6.569 8.025 5.127 1.00 92.56 103 ILE A N 1
ATOM 823 C CA . ILE A 1 103 ? -6.007 6.837 4.468 1.00 92.56 103 ILE A CA 1
ATOM 824 C C . ILE A 1 103 ? -6.262 5.590 5.317 1.00 92.56 103 ILE A C 1
ATOM 826 O O . ILE A 1 103 ? -6.725 4.584 4.784 1.00 92.56 103 ILE A O 1
ATOM 830 N N . VAL A 1 104 ? -5.989 5.657 6.623 1.00 92.44 104 VAL A N 1
ATOM 831 C CA . VAL A 1 104 ? -6.218 4.531 7.540 1.00 92.44 104 VAL A CA 1
ATOM 832 C C . VAL A 1 104 ? -7.701 4.166 7.588 1.00 92.44 104 VAL A C 1
ATOM 834 O O . VAL A 1 104 ? -8.019 2.994 7.430 1.00 92.44 104 VAL A O 1
ATOM 837 N N . ALA A 1 105 ? -8.595 5.151 7.711 1.00 92.50 105 ALA A N 1
ATOM 838 C CA . ALA A 1 105 ? -10.044 4.959 7.677 1.00 92.50 105 ALA A CA 1
ATOM 839 C C . ALA A 1 105 ? -10.499 4.238 6.397 1.00 92.50 105 ALA A C 1
ATOM 841 O O . ALA A 1 105 ? -11.283 3.297 6.459 1.00 92.50 105 ALA A O 1
ATOM 842 N N . GLY A 1 106 ? -9.953 4.622 5.238 1.00 90.50 106 GLY A N 1
ATOM 843 C CA . GLY A 1 106 ? -10.244 3.947 3.973 1.00 90.50 106 GLY A CA 1
ATOM 844 C C . GLY A 1 106 ? -9.762 2.492 3.928 1.00 90.50 106 GLY A C 1
ATOM 845 O O . GLY A 1 106 ? -10.452 1.645 3.369 1.00 90.50 106 GLY A O 1
ATOM 846 N N . ILE A 1 107 ? -8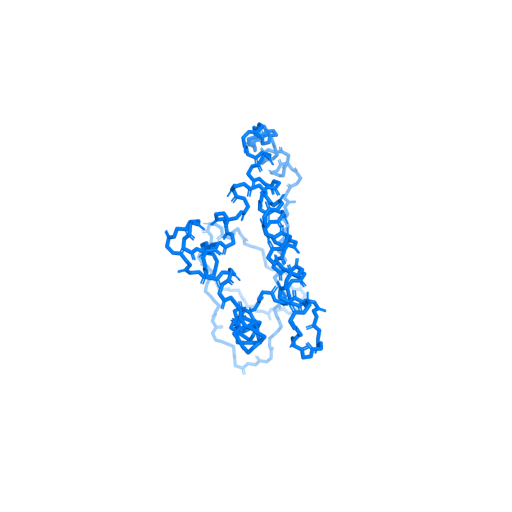.608 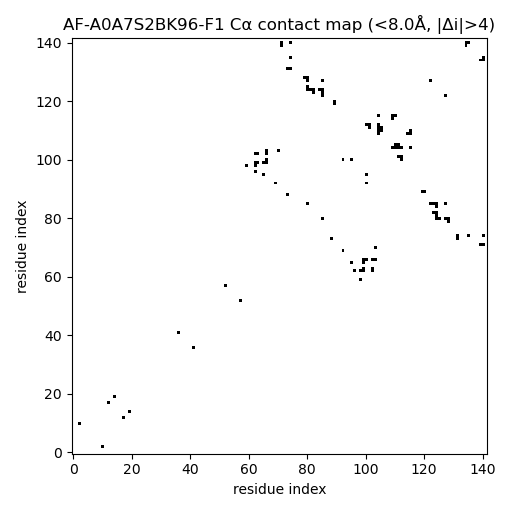2.187 4.531 1.00 89.12 107 ILE A N 1
ATOM 847 C CA . ILE A 1 107 ? -8.063 0.818 4.600 1.00 89.12 107 ILE A CA 1
ATOM 848 C C . ILE A 1 107 ? -8.887 -0.054 5.552 1.00 89.12 107 ILE A C 1
ATOM 850 O O . ILE A 1 107 ? -9.141 -1.215 5.248 1.00 89.12 107 ILE A O 1
ATOM 854 N N . THR A 1 108 ? -9.326 0.501 6.681 1.00 88.00 108 THR A N 1
ATOM 855 C CA . THR A 1 108 ? -10.149 -0.208 7.672 1.00 88.00 108 THR A CA 1
ATOM 856 C C . THR A 1 108 ? -11.632 -0.265 7.297 1.00 88.00 108 THR A C 1
ATOM 858 O O . THR A 1 108 ? -12.412 -0.905 7.997 1.00 88.00 108 THR A O 1
ATOM 861 N N . GLY A 1 109 ? -12.031 0.374 6.192 1.00 87.62 109 GLY A N 1
ATOM 862 C CA . GLY A 1 109 ? -13.400 0.354 5.675 1.00 87.62 109 GLY A CA 1
ATOM 863 C C . GLY A 1 109 ? -14.362 1.329 6.360 1.00 87.62 109 GLY A C 1
ATOM 864 O O . GLY A 1 109 ? -15.572 1.216 6.169 1.00 87.62 109 GLY A O 1
ATOM 865 N N . ALA A 1 110 ? -13.860 2.290 7.139 1.00 89.75 110 ALA A N 1
ATOM 866 C CA . ALA A 1 110 ? -14.685 3.340 7.724 1.00 89.75 110 ALA A CA 1
ATOM 867 C C . ALA A 1 110 ? -15.120 4.355 6.643 1.00 89.75 110 ALA A C 1
ATOM 869 O O . ALA A 1 110 ? -14.289 4.821 5.857 1.00 89.75 110 ALA A O 1
ATOM 870 N N . PRO A 1 111 ? -16.406 4.744 6.591 1.00 88.19 111 PRO A N 1
ATOM 871 C CA . PRO A 1 111 ? -16.925 5.612 5.532 1.00 88.19 111 PRO A CA 1
ATOM 872 C C . PRO A 1 111 ? -16.534 7.086 5.716 1.00 88.19 111 PRO A C 1
ATOM 874 O O . PRO A 1 111 ? -16.601 7.865 4.764 1.00 88.19 111 PRO A O 1
ATOM 877 N N . SER A 1 112 ? -16.108 7.487 6.919 1.00 92.75 112 SER A N 1
ATOM 878 C CA . SER A 1 112 ? -15.631 8.837 7.219 1.00 92.75 112 SER A CA 1
ATOM 879 C C . SER A 1 112 ? -14.558 8.839 8.315 1.00 92.75 112 SER A C 1
ATOM 881 O O . SER A 1 112 ? -14.395 7.868 9.055 1.00 92.75 112 SER A O 1
ATOM 883 N N . ILE A 1 113 ? -13.822 9.953 8.422 1.00 91.94 113 ILE A N 1
ATOM 884 C CA . ILE A 1 113 ? -12.827 10.172 9.486 1.00 91.94 113 ILE A CA 1
ATOM 885 C C . ILE A 1 113 ? -13.505 10.164 10.861 1.00 91.94 113 ILE A C 1
ATOM 887 O O . ILE A 1 113 ? -12.990 9.559 11.795 1.00 91.94 113 ILE A O 1
ATOM 891 N N . GLU A 1 114 ? -14.665 10.807 10.982 1.00 92.19 114 GLU A N 1
ATOM 892 C CA . GLU A 1 114 ? -15.409 10.893 12.242 1.00 92.19 114 GLU A CA 1
ATOM 893 C C . GLU A 1 114 ? -15.862 9.513 12.719 1.00 92.19 114 GLU A C 1
ATOM 895 O O . GLU A 1 114 ? -15.664 9.162 13.880 1.00 92.19 114 GLU A O 1
ATOM 900 N N . GLU A 1 115 ? -16.404 8.690 11.818 1.00 91.44 115 GLU A N 1
ATOM 901 C CA . GLU A 1 115 ? -16.809 7.324 12.156 1.00 91.44 115 GLU A CA 1
ATOM 902 C C . GLU A 1 115 ? -15.619 6.442 12.527 1.00 91.44 115 GLU A C 1
ATOM 904 O O . GLU A 1 115 ? -15.720 5.650 13.463 1.00 91.44 115 GLU A O 1
ATOM 909 N N . PHE A 1 116 ? -14.476 6.615 11.859 1.00 92.62 116 PHE A N 1
ATOM 910 C CA . PHE A 1 116 ? -13.243 5.927 12.232 1.00 92.62 116 PHE A CA 1
ATOM 911 C C . PHE A 1 116 ? -12.778 6.303 13.646 1.00 92.62 116 PHE A C 1
ATOM 913 O O . PHE A 1 116 ? -12.466 5.420 14.445 1.00 92.62 116 PHE A O 1
ATOM 920 N N . MET A 1 117 ? -12.767 7.597 13.980 1.00 91.50 117 MET A N 1
ATOM 921 C CA . MET A 1 117 ? -12.362 8.070 15.308 1.00 91.50 117 MET A CA 1
ATOM 922 C C . MET A 1 117 ? -13.341 7.615 16.398 1.00 91.50 117 MET A C 1
ATOM 924 O O . MET A 1 117 ? -12.906 7.148 17.447 1.00 91.50 117 MET A O 1
ATOM 928 N N . ASN A 1 118 ? -14.647 7.644 16.123 1.00 92.31 118 ASN A N 1
ATOM 929 C CA . ASN A 1 118 ? -15.660 7.115 17.038 1.00 92.31 118 ASN A CA 1
ATOM 930 C C . ASN A 1 118 ? -15.497 5.602 17.258 1.00 92.31 118 ASN A C 1
ATOM 932 O O . ASN A 1 118 ? -15.631 5.120 18.381 1.00 92.31 118 ASN A O 1
ATOM 936 N N . ALA A 1 119 ? -15.188 4.841 16.203 1.00 90.12 119 ALA A N 1
ATOM 937 C CA . ALA A 1 119 ? -14.924 3.408 16.311 1.00 90.12 119 ALA A CA 1
ATOM 938 C C . ALA A 1 119 ? -13.651 3.112 17.121 1.00 90.12 119 ALA A C 1
ATOM 940 O O . ALA A 1 119 ? -13.617 2.130 17.862 1.00 90.12 119 ALA A O 1
ATOM 941 N N . LEU A 1 120 ? -12.626 3.965 17.011 1.00 89.62 120 LEU A N 1
ATOM 942 C CA . LEU A 1 120 ? -11.419 3.895 17.836 1.00 89.62 120 LEU A CA 1
ATOM 943 C C . LEU A 1 120 ? -11.706 4.189 19.312 1.00 89.62 120 LEU A C 1
ATOM 945 O O . LEU A 1 120 ? -11.237 3.447 20.168 1.00 89.62 120 LEU A O 1
ATOM 949 N N . ASP A 1 121 ? -12.492 5.222 19.622 1.00 89.56 121 ASP A N 1
ATOM 950 C CA . ASP A 1 121 ? -12.840 5.564 21.010 1.00 89.56 121 ASP A CA 1
ATOM 951 C C . ASP A 1 121 ? -13.706 4.473 21.682 1.00 89.56 121 ASP A C 1
ATOM 953 O O . ASP A 1 121 ? -13.666 4.306 22.900 1.00 89.56 121 ASP A O 1
ATOM 957 N N . LEU A 1 122 ? -14.464 3.695 20.897 1.00 91.31 122 LEU A N 1
ATOM 958 C CA . LEU A 1 122 ? -15.250 2.543 21.365 1.00 91.31 122 LEU A CA 1
ATOM 959 C C . LEU A 1 122 ? -14.485 1.210 21.299 1.00 91.31 122 LEU A C 1
ATOM 961 O O . LEU A 1 122 ? -15.060 0.148 21.565 1.00 91.31 122 LEU A O 1
ATOM 965 N N . MET A 1 123 ? -13.209 1.238 20.915 1.00 90.38 123 MET A N 1
ATOM 966 C CA . MET A 1 123 ? -12.424 0.032 20.709 1.00 90.38 123 MET A CA 1
ATOM 967 C C . MET A 1 123 ? -12.186 -0.694 22.034 1.00 90.38 123 MET A C 1
ATOM 969 O O . MET A 1 123 ? -11.810 -0.121 23.052 1.00 90.38 123 MET A O 1
ATOM 973 N N . THR A 1 124 ? -12.390 -2.003 22.002 1.00 92.56 124 THR A N 1
ATOM 974 C CA . THR A 1 124 ? -12.064 -2.930 23.087 1.00 92.56 124 THR A CA 1
ATOM 975 C C . THR A 1 124 ? -10.875 -3.806 22.694 1.00 92.56 124 THR A C 1
ATOM 977 O O . THR A 1 124 ? -10.624 -4.002 21.497 1.00 92.56 124 THR A O 1
ATOM 980 N N . PRO A 1 125 ? -10.184 -4.431 23.661 1.00 91.00 125 PRO A N 1
ATOM 981 C CA . PRO A 1 125 ? -9.105 -5.365 23.359 1.00 91.00 125 PRO A CA 1
ATOM 982 C C . PRO A 1 125 ? -9.532 -6.511 22.428 1.00 91.00 125 PRO A C 1
ATOM 984 O O . PRO A 1 125 ? -8.822 -6.841 21.481 1.00 91.00 125 PRO A O 1
ATOM 987 N N . ALA A 1 126 ? -10.741 -7.052 22.612 1.00 89.62 126 ALA A N 1
ATOM 988 C CA . ALA A 1 126 ? -11.289 -8.090 21.737 1.00 89.62 126 ALA A CA 1
ATOM 989 C C . ALA A 1 126 ? -11.497 -7.594 20.294 1.00 89.62 126 ALA A C 1
ATOM 991 O O . ALA A 1 126 ? -11.163 -8.292 19.337 1.00 89.62 126 ALA A O 1
ATOM 992 N N . SER A 1 127 ? -12.009 -6.371 20.118 1.00 89.31 127 SER A N 1
ATOM 993 C CA . SER A 1 127 ? -12.155 -5.783 18.780 1.00 89.31 127 SER A CA 1
ATOM 994 C C . SER A 1 127 ? -10.812 -5.445 18.127 1.00 89.31 127 SER A C 1
ATOM 996 O O . SER A 1 127 ? -10.690 -5.573 16.913 1.00 89.31 127 SER A O 1
ATOM 998 N N . LEU A 1 128 ? -9.791 -5.093 18.917 1.00 89.88 128 LEU A N 1
ATOM 999 C CA . LEU A 1 128 ? -8.430 -4.889 18.423 1.00 89.88 128 LEU A CA 1
ATOM 1000 C C . LEU A 1 128 ? -7.795 -6.210 17.962 1.00 89.88 128 LEU A C 1
ATOM 1002 O O . LEU A 1 128 ? -7.144 -6.234 16.920 1.00 89.88 128 LEU A O 1
ATOM 1006 N N . ALA A 1 129 ? -8.017 -7.311 18.689 1.00 90.19 129 ALA A N 1
ATOM 1007 C CA . ALA A 1 129 ? -7.578 -8.643 18.262 1.00 90.19 129 ALA A CA 1
ATOM 1008 C C . ALA A 1 129 ? -8.183 -9.011 16.901 1.00 90.19 129 ALA A C 1
ATOM 1010 O O . ALA A 1 129 ? -7.468 -9.443 15.998 1.00 90.19 129 ALA A O 1
ATOM 1011 N N . LYS A 1 130 ? -9.492 -8.775 16.742 1.00 89.62 130 LYS A N 1
ATOM 1012 C CA . LYS A 1 130 ? -10.190 -9.008 15.477 1.00 89.62 130 LYS A CA 1
ATOM 1013 C C . LYS A 1 130 ? -9.620 -8.145 14.350 1.00 89.62 130 LYS A C 1
ATOM 1015 O O . LYS A 1 130 ? -9.286 -8.678 13.303 1.00 89.62 130 LYS A O 1
ATOM 1020 N N . LEU A 1 131 ? -9.435 -6.845 14.589 1.00 88.44 131 LEU A N 1
ATOM 1021 C CA . LEU A 1 131 ? -8.856 -5.933 13.601 1.00 88.44 131 LEU A CA 1
ATOM 1022 C C . LEU A 1 131 ? -7.468 -6.396 13.135 1.00 88.44 131 LEU A C 1
ATOM 1024 O O . LEU A 1 131 ? -7.180 -6.354 11.945 1.00 88.44 131 LEU A O 1
ATOM 1028 N N . ARG A 1 132 ? -6.605 -6.846 14.055 1.00 89.31 132 ARG A N 1
ATOM 1029 C CA . ARG A 1 132 ? -5.284 -7.384 13.696 1.00 89.31 132 ARG A CA 1
ATOM 1030 C C . ARG A 1 132 ? -5.395 -8.627 12.817 1.00 89.31 132 ARG A C 1
ATOM 1032 O O . ARG A 1 132 ? -4.674 -8.707 11.832 1.00 89.31 132 ARG A O 1
ATOM 1039 N N . SER A 1 133 ? -6.305 -9.544 13.150 1.00 88.19 133 SER A N 1
ATOM 1040 C CA . SER A 1 133 ? -6.572 -10.740 12.341 1.00 88.19 133 SER A CA 1
ATOM 1041 C C . SER A 1 133 ? -7.033 -10.373 10.930 1.00 88.19 133 SER A C 1
ATOM 1043 O O . SER A 1 133 ? -6.464 -10.858 9.959 1.00 88.19 133 SER A O 1
ATOM 1045 N N . ASP A 1 134 ? -8.008 -9.467 10.816 1.00 87.25 134 ASP A N 1
ATOM 1046 C CA . ASP A 1 134 ? -8.558 -9.037 9.527 1.00 87.25 134 ASP A CA 1
ATOM 1047 C C . ASP A 1 134 ? -7.467 -8.376 8.652 1.00 87.25 134 ASP A C 1
ATOM 1049 O O . ASP A 1 134 ? -7.370 -8.636 7.455 1.00 87.25 134 ASP A O 1
ATOM 1053 N N . LEU A 1 135 ? -6.595 -7.552 9.246 1.00 84.69 135 LEU A N 1
ATOM 1054 C CA . LEU A 1 135 ? -5.483 -6.901 8.538 1.00 84.69 135 LEU A CA 1
ATOM 1055 C C . LEU A 1 135 ? -4.371 -7.883 8.122 1.00 84.69 135 LEU A C 1
ATOM 1057 O O . LEU A 1 135 ? -3.726 -7.673 7.090 1.00 84.69 135 LEU A O 1
ATOM 1061 N N . ASP A 1 136 ? -4.135 -8.935 8.906 1.00 84.25 136 ASP A N 1
ATOM 1062 C CA . ASP A 1 136 ? -3.167 -9.987 8.579 1.00 84.25 136 ASP A CA 1
ATOM 1063 C C . ASP A 1 136 ? -3.659 -10.851 7.404 1.00 84.25 136 ASP A C 1
ATOM 1065 O O . ASP A 1 136 ? -2.907 -11.090 6.458 1.00 84.25 136 ASP A O 1
ATOM 1069 N N . GLU A 1 137 ? -4.954 -11.196 7.373 1.00 84.81 137 GLU A N 1
ATOM 1070 C CA . GLU A 1 137 ? -5.591 -11.891 6.239 1.00 84.81 137 GLU A CA 1
ATOM 1071 C C . GLU A 1 137 ? -5.497 -11.097 4.924 1.00 84.81 137 GLU A C 1
ATOM 1073 O O . GLU A 1 137 ? -5.429 -11.677 3.837 1.00 84.81 137 GLU A O 1
ATOM 1078 N N . MET A 1 138 ? -5.430 -9.766 5.008 1.00 81.62 138 MET A N 1
ATOM 1079 C CA . MET A 1 138 ? -5.228 -8.881 3.856 1.00 81.62 138 MET A CA 1
ATOM 1080 C C . MET A 1 138 ? -3.770 -8.824 3.363 1.00 81.62 138 MET A C 1
ATOM 1082 O O . MET A 1 138 ? -3.491 -8.155 2.366 1.00 81.62 138 MET A O 1
ATOM 1086 N N . GLY A 1 139 ? -2.831 -9.500 4.034 1.00 74.56 139 GLY A N 1
ATOM 1087 C CA . GLY A 1 139 ? -1.420 -9.547 3.646 1.00 74.56 139 GLY A CA 1
ATOM 1088 C C . GLY A 1 139 ? -0.651 -8.255 3.924 1.00 74.56 139 GLY A C 1
ATOM 1089 O O . GLY A 1 139 ? 0.379 -8.015 3.302 1.00 74.56 139 GLY A O 1
ATOM 1090 N N . ILE A 1 140 ? -1.127 -7.410 4.846 1.00 72.81 140 ILE A N 1
ATOM 1091 C CA . ILE A 1 140 ? -0.470 -6.133 5.194 1.00 72.81 140 ILE A CA 1
ATOM 1092 C C . ILE A 1 140 ? 0.876 -6.358 5.907 1.00 72.81 140 ILE A C 1
ATOM 1094 O O . ILE A 1 140 ? 1.737 -5.475 5.891 1.00 72.81 140 ILE A O 1
ATOM 1098 N N . ASN A 1 141 ? 1.065 -7.541 6.495 1.00 62.84 141 ASN A N 1
ATOM 1099 C CA . ASN A 1 141 ? 2.272 -7.943 7.212 1.00 62.84 141 ASN A CA 1
ATOM 1100 C C . ASN A 1 141 ? 3.298 -8.712 6.341 1.00 62.84 141 ASN A C 1
ATOM 1102 O O . ASN A 1 141 ? 4.359 -9.067 6.853 1.00 62.84 141 ASN A O 1
ATOM 1106 N N . ASN A 1 142 ? 3.001 -8.958 5.052 1.00 52.19 142 ASN A N 1
ATOM 1107 C CA . ASN A 1 142 ? 3.872 -9.671 4.096 1.00 52.19 142 ASN A CA 1
ATOM 1108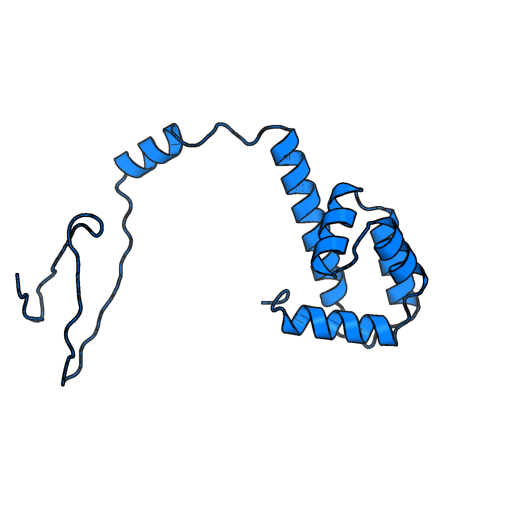 C C . ASN A 1 142 ? 4.644 -8.735 3.150 1.00 52.19 142 ASN A C 1
ATOM 1110 O O . ASN A 1 142 ? 4.131 -7.644 2.803 1.00 52.19 142 ASN A O 1
#

Organism: NCBI:txid236787

Foldseek 3Di:
DDDDPDPPDDDDDDPVPDPDDDDDDPDDDDDDDDDDDDPVNVVVVVVPPDPDDDPVRVVLVVLCVLLLVLLVVLLVDPDQFDVVNLVVSLVSLVPGDPSNLQVNCVVLVNPDSVSSSVCSVVDDSVNSVVSNVVCVVVVSVD

Solvent-accessible surface area (backbone atoms only — not comparable to full-atom values): 9025 Å² total; per-residue (Å²): 137,88,78,81,94,51,90,97,64,87,87,87,76,59,78,91,82,46,92,79,80,83,72,92,72,97,62,97,78,88,84,86,88,82,91,80,77,55,69,64,60,51,51,51,51,59,70,68,43,78,72,81,70,51,72,68,52,48,52,52,49,49,27,50,51,51,29,50,54,51,54,51,58,65,58,71,57,87,62,84,59,39,65,68,55,49,53,52,50,45,58,51,59,72,71,50,54,71,68,13,48,44,52,43,19,56,74,76,68,33,93,39,56,66,57,33,52,53,53,48,77,68,55,44,36,70,57,50,49,49,50,46,52,58,44,49,76,70,46,72,84,109

Sequence (142 aa):
LDVAPVAGRLAMFYADEMPHEVRPAHGMRHAMTVWYYDKNEREEAIAKAPPAPKEEDQAHMRSRQEARAFLLWILAHESEPTQEAVDSIVERAKKMSEHAVKIVAGITGAPSIEEFMNALDLMTPASLAKLRSDLDEMGINN

Secondary structure (DSSP, 8-state):
------TT------TTT--------SS-----------HHHHHHHHHHSPSS--HHHHHHHHHHHHHHHHHHHHHT--SPPPHHHHHHHHHHHHTS-HHHHHHHHHHHT-SSHHHHHHHHHT--HHHHHHHHHHHHHTTTT-

InterPro domains:
  IPR051559 Hypoxia-inducible factor prolyl hydroxylases [PTHR12907] (2-49)

Mean predicted aligned error: 12.23 Å

Nearest PDB structures (foldseek):
  8dz8-assembly8_H  TM=5.085E-01  e=2.887E+00  synthetic construct
  8snb-assembly1_3J  TM=1.863E-01  e=7.238E+00  Strongylocentrotus purpuratus

pLDDT: mean 83.4, std 8.53, range [52.19, 93.88]